Protein AF-A0A257QEP7-F1 (afdb_monomer_lite)

pLDDT: mean 85.25, std 14.44, range [34.06, 97.38]

Structure (mmCIF, N/CA/C/O backbone):
data_AF-A0A257QEP7-F1
#
_entry.id   A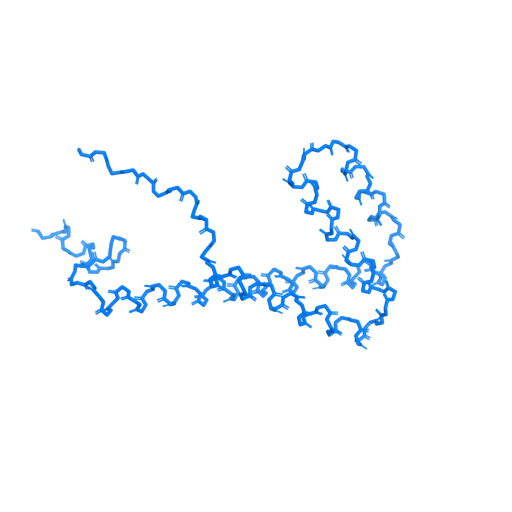F-A0A257QEP7-F1
#
loop_
_atom_site.group_PDB
_atom_site.id
_atom_site.type_symbol
_atom_site.label_atom_id
_atom_site.label_alt_id
_atom_site.label_comp_id
_atom_site.label_asym_id
_atom_site.label_entity_id
_a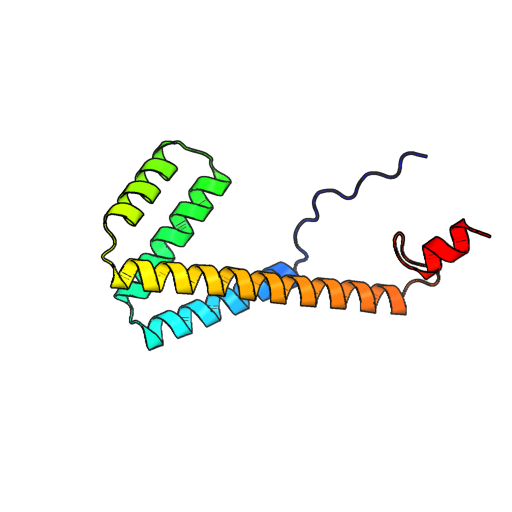tom_site.label_seq_id
_atom_site.pdbx_PDB_ins_code
_atom_site.Cartn_x
_atom_site.Cartn_y
_atom_site.Cartn_z
_atom_site.occupancy
_atom_site.B_iso_or_equiv
_atom_site.auth_seq_id
_atom_site.auth_comp_id
_atom_site.auth_asym_id
_atom_site.auth_atom_id
_atom_site.pdbx_PDB_model_num
ATOM 1 N N . MET A 1 1 ? 20.491 21.416 -28.083 1.00 34.06 1 MET A N 1
ATOM 2 C CA . MET A 1 1 ? 19.186 20.776 -28.368 1.00 34.06 1 MET A CA 1
ATOM 3 C C . MET A 1 1 ? 18.561 20.348 -27.048 1.00 34.06 1 MET A C 1
ATOM 5 O O . MET A 1 1 ? 19.037 19.404 -26.433 1.00 34.06 1 MET A O 1
ATOM 9 N N . ASN A 1 2 ? 17.574 21.109 -26.573 1.00 37.09 2 ASN A N 1
ATOM 10 C CA . ASN A 1 2 ? 16.902 20.896 -25.292 1.00 37.09 2 ASN A CA 1
ATOM 11 C C . ASN A 1 2 ? 15.820 19.818 -25.478 1.00 37.09 2 ASN A C 1
ATOM 13 O O . ASN A 1 2 ? 14.773 20.095 -26.058 1.00 37.09 2 ASN A O 1
ATOM 17 N N . VAL A 1 3 ? 16.100 18.574 -25.080 1.00 45.41 3 VAL A N 1
ATOM 18 C CA . VAL A 1 3 ? 15.088 17.506 -25.068 1.00 45.41 3 VAL A CA 1
ATOM 19 C C . VAL A 1 3 ? 14.304 17.668 -23.768 1.00 45.41 3 VAL A C 1
ATOM 21 O O . VAL A 1 3 ? 14.933 17.642 -22.709 1.00 45.41 3 VAL A O 1
ATOM 24 N N . PRO A 1 4 ? 12.975 17.864 -23.805 1.00 37.31 4 PRO A N 1
ATOM 25 C CA . PRO A 1 4 ? 12.206 18.086 -22.592 1.00 37.31 4 PRO A CA 1
ATOM 26 C C . PRO A 1 4 ? 12.365 16.867 -21.684 1.00 37.31 4 PRO A C 1
ATOM 28 O O . PRO A 1 4 ? 12.141 15.732 -22.112 1.00 37.31 4 PRO A O 1
ATOM 31 N N . ALA A 1 5 ? 12.778 17.105 -20.437 1.00 43.72 5 ALA A N 1
ATOM 32 C CA . ALA A 1 5 ? 12.720 16.103 -19.387 1.00 43.72 5 ALA A CA 1
ATOM 33 C C . ALA A 1 5 ? 11.303 15.521 -19.381 1.00 43.72 5 ALA A C 1
ATOM 35 O O . ALA A 1 5 ? 10.328 16.276 -19.313 1.00 43.72 5 ALA A O 1
ATOM 36 N N . SER A 1 6 ? 11.186 14.198 -19.523 1.00 44.59 6 SER A N 1
ATOM 37 C CA . SER A 1 6 ? 9.907 13.506 -19.420 1.00 44.59 6 SER A CA 1
ATOM 38 C C . SER A 1 6 ? 9.190 14.023 -18.177 1.00 44.59 6 SER A C 1
ATOM 40 O O . SER A 1 6 ? 9.717 13.895 -17.071 1.00 44.59 6 SER A O 1
ATOM 42 N N . ARG A 1 7 ? 8.014 14.643 -18.370 1.00 39.84 7 ARG A N 1
ATOM 43 C CA . ARG A 1 7 ? 7.074 14.976 -17.288 1.00 39.84 7 ARG A CA 1
ATOM 44 C C . ARG A 1 7 ? 7.046 13.809 -16.295 1.00 39.84 7 ARG A C 1
ATOM 46 O O . ARG A 1 7 ? 7.100 12.673 -16.778 1.00 39.84 7 ARG A O 1
ATOM 53 N N . PRO A 1 8 ? 6.940 14.044 -14.970 1.00 40.81 8 PRO A N 1
ATOM 54 C CA . PRO A 1 8 ? 6.755 12.953 -14.015 1.00 40.81 8 PRO A CA 1
ATOM 55 C C . PRO A 1 8 ? 5.642 12.072 -14.569 1.00 40.81 8 PRO A C 1
ATOM 57 O O . PRO A 1 8 ? 4.538 12.562 -14.810 1.00 40.81 8 PRO A O 1
ATOM 60 N N . ALA A 1 9 ? 6.010 10.849 -14.956 1.00 49.78 9 ALA A N 1
ATOM 61 C CA . ALA A 1 9 ? 5.206 10.067 -15.873 1.00 49.78 9 ALA A CA 1
ATOM 62 C C . ALA A 1 9 ? 3.826 9.891 -15.247 1.00 49.78 9 ALA A C 1
ATOM 64 O O . ALA A 1 9 ? 3.705 9.289 -14.179 1.00 49.78 9 ALA A O 1
ATOM 65 N N . GLU A 1 10 ? 2.784 10.432 -15.882 1.00 56.12 10 GLU A N 1
ATOM 66 C CA . GLU A 1 10 ? 1.435 9.995 -15.562 1.00 56.12 10 GLU A CA 1
ATOM 67 C C . GLU A 1 10 ? 1.454 8.468 -15.633 1.00 56.12 10 GLU A C 1
ATOM 69 O O . GLU A 1 10 ? 1.834 7.907 -16.664 1.00 56.12 10 GLU A O 1
ATOM 74 N N . LEU A 1 11 ? 1.127 7.803 -14.517 1.00 65.50 11 LEU A N 1
ATOM 75 C CA . LEU A 1 11 ? 1.130 6.342 -14.445 1.00 65.50 11 LEU A CA 1
ATOM 76 C C . LEU A 1 11 ? 0.441 5.781 -15.693 1.00 65.50 11 LEU A C 1
ATOM 78 O O . LEU A 1 11 ? -0.652 6.234 -16.040 1.00 65.50 11 LEU A O 1
ATOM 82 N N . SER A 1 12 ? 1.049 4.805 -16.366 1.00 82.12 12 SER A N 1
ATOM 83 C CA . SER A 1 12 ? 0.408 4.196 -17.531 1.00 82.12 12 SER A CA 1
ATOM 84 C C . SER A 1 12 ? -0.984 3.672 -17.139 1.00 82.12 12 SER A C 1
ATOM 86 O O . SER A 1 12 ? -1.218 3.273 -15.991 1.00 82.12 12 SER A O 1
ATOM 88 N N . SER A 1 13 ? -1.943 3.684 -18.070 1.00 86.56 13 SER A N 1
ATOM 89 C CA . SER A 1 13 ? -3.283 3.132 -17.812 1.00 86.56 13 SER A CA 1
ATOM 90 C C . SER A 1 13 ? -3.205 1.687 -17.303 1.00 86.56 13 SER A C 1
ATOM 92 O O . SER A 1 13 ? -3.929 1.328 -16.378 1.00 86.56 13 SER A O 1
ATOM 94 N N . HIS A 1 14 ? -2.263 0.901 -17.832 1.00 88.81 14 HIS A N 1
ATOM 95 C CA . HIS A 1 14 ? -1.968 -0.459 -17.385 1.00 88.81 14 HIS A CA 1
ATOM 96 C C . HIS A 1 14 ? -1.484 -0.521 -15.934 1.00 88.81 14 HIS A C 1
ATOM 98 O O . HIS A 1 14 ? -2.044 -1.285 -15.154 1.00 88.81 14 HIS A O 1
ATOM 104 N N . LEU A 1 15 ? -0.510 0.306 -15.543 1.00 92.06 15 LEU A N 1
ATOM 105 C CA . LEU A 1 15 ? -0.002 0.336 -14.170 1.00 92.06 15 LEU A CA 1
ATOM 106 C C . LEU A 1 15 ? -1.089 0.747 -13.167 1.00 92.06 15 LEU A C 1
ATOM 108 O O . LEU A 1 15 ? -1.248 0.112 -12.127 1.00 92.06 15 LEU A O 1
ATOM 112 N N . ARG A 1 16 ? -1.906 1.757 -13.497 1.00 91.81 16 ARG A N 1
ATOM 113 C CA . ARG A 1 16 ? -3.039 2.151 -12.639 1.00 91.81 16 ARG A CA 1
ATOM 114 C C . ARG A 1 16 ? -4.057 1.028 -12.467 1.00 91.81 16 ARG A C 1
ATOM 116 O O . ARG A 1 16 ? -4.596 0.866 -11.374 1.00 91.81 16 ARG A O 1
ATOM 123 N N . ASN A 1 17 ? -4.337 0.280 -13.531 1.00 94.00 17 ASN A N 1
ATOM 124 C CA . ASN A 1 17 ? -5.271 -0.840 -13.481 1.00 94.00 17 ASN A CA 1
ATOM 125 C C . ASN A 1 17 ? -4.710 -2.004 -12.655 1.00 94.00 17 ASN A C 1
ATOM 127 O O . ASN A 1 17 ? -5.443 -2.543 -11.831 1.00 94.00 17 ASN A O 1
ATOM 131 N N . ASP A 1 18 ? -3.422 -2.326 -12.804 1.00 95.12 18 ASP A N 1
ATOM 132 C CA . ASP A 1 18 ? -2.754 -3.365 -12.011 1.00 95.12 18 ASP A CA 1
ATOM 133 C C . ASP A 1 18 ? -2.771 -3.015 -10.511 1.00 95.12 18 ASP A C 1
ATOM 135 O O . ASP A 1 18 ? -3.197 -3.831 -9.696 1.00 95.12 18 ASP A O 1
ATOM 139 N N . ILE A 1 19 ? -2.413 -1.779 -10.137 1.00 94.19 19 ILE A N 1
ATOM 140 C CA . ILE A 1 19 ? -2.453 -1.320 -8.734 1.00 94.19 19 ILE A CA 1
ATOM 141 C C . ILE A 1 19 ? -3.880 -1.386 -8.168 1.00 94.19 19 ILE A C 1
ATOM 143 O O . ILE A 1 19 ? -4.081 -1.829 -7.037 1.00 94.19 19 ILE A O 1
ATOM 147 N N . ARG A 1 20 ? -4.891 -0.965 -8.942 1.00 93.62 20 ARG A N 1
ATOM 148 C CA . ARG A 1 20 ? -6.301 -1.033 -8.515 1.00 93.62 20 ARG A CA 1
ATOM 149 C C . ARG A 1 20 ? -6.773 -2.467 -8.311 1.00 93.62 20 ARG A C 1
ATOM 151 O O . ARG A 1 20 ? -7.465 -2.727 -7.331 1.00 93.62 20 ARG A O 1
ATOM 158 N N . LEU A 1 21 ? -6.416 -3.371 -9.223 1.00 96.00 21 LEU A N 1
ATOM 159 C CA . LEU A 1 21 ? -6.765 -4.784 -9.129 1.00 96.00 21 LEU A CA 1
ATOM 160 C C . LEU A 1 21 ? -6.148 -5.406 -7.875 1.00 96.00 21 LEU A C 1
ATOM 162 O O . LEU A 1 21 ? -6.879 -5.922 -7.035 1.00 96.00 21 LEU A O 1
ATOM 166 N N . LEU A 1 22 ? -4.829 -5.282 -7.713 1.00 96.44 22 LEU A N 1
ATOM 167 C CA . LEU A 1 22 ? -4.110 -5.850 -6.572 1.00 96.44 22 LEU A CA 1
ATOM 168 C C . LEU A 1 22 ? -4.593 -5.261 -5.244 1.00 96.44 22 LEU A C 1
ATOM 170 O O . LEU A 1 22 ? -4.781 -5.994 -4.277 1.00 96.44 22 LEU A O 1
ATOM 174 N N . GLY A 1 23 ? -4.864 -3.954 -5.205 1.00 95.12 23 GLY A N 1
ATOM 175 C CA . GLY A 1 23 ? -5.418 -3.309 -4.020 1.00 95.12 23 GLY A CA 1
ATOM 176 C C . GLY A 1 23 ? -6.824 -3.803 -3.666 1.00 95.12 23 GLY A C 1
ATOM 177 O O . GLY A 1 23 ? -7.120 -3.996 -2.487 1.00 95.12 23 GLY A O 1
ATOM 178 N N . LYS A 1 24 ? -7.683 -4.047 -4.667 1.00 96.12 24 LYS A N 1
ATOM 179 C CA . LYS A 1 24 ? -9.016 -4.630 -4.454 1.00 96.12 24 LYS A CA 1
ATOM 180 C C . LYS A 1 24 ? -8.909 -6.055 -3.906 1.00 96.12 24 LYS A C 1
ATOM 182 O O . LYS A 1 24 ? -9.544 -6.348 -2.899 1.00 96.12 24 LYS A O 1
ATOM 187 N N . THR A 1 25 ? -8.080 -6.895 -4.524 1.00 97.38 25 THR A N 1
ATOM 188 C CA . THR A 1 25 ? -7.868 -8.286 -4.098 1.00 97.38 25 THR A CA 1
ATOM 189 C C . THR A 1 25 ? -7.298 -8.362 -2.684 1.00 97.38 25 THR A C 1
ATOM 191 O O . THR A 1 25 ? -7.806 -9.119 -1.865 1.00 97.38 25 THR A O 1
ATOM 194 N N . LEU A 1 26 ? -6.308 -7.531 -2.344 1.00 96.31 26 LEU A N 1
ATOM 195 C CA . LEU A 1 26 ? -5.794 -7.466 -0.974 1.00 96.31 26 LEU A CA 1
ATOM 196 C C . LEU A 1 26 ? -6.887 -7.046 0.019 1.00 96.31 26 LEU A C 1
ATOM 198 O O . LEU A 1 26 ? -6.980 -7.607 1.105 1.00 96.31 26 LEU A O 1
ATOM 202 N N . GLY A 1 27 ? -7.737 -6.086 -0.353 1.00 96.25 27 GLY A N 1
ATOM 203 C CA . GLY A 1 27 ? -8.872 -5.681 0.474 1.00 96.25 27 GLY A CA 1
ATOM 204 C C . GLY A 1 27 ? -9.870 -6.815 0.732 1.00 96.25 27 GLY A C 1
ATOM 205 O O . GLY A 1 27 ? -10.361 -6.947 1.851 1.00 96.25 27 GLY A O 1
ATOM 206 N N . GLU A 1 28 ? -10.148 -7.642 -0.277 1.00 97.31 28 GLU A N 1
ATOM 207 C CA . GLU A 1 28 ? -10.991 -8.837 -0.144 1.00 97.31 28 GLU A CA 1
ATOM 208 C C . GLU A 1 28 ? -10.361 -9.856 0.815 1.00 97.31 28 GLU A C 1
ATOM 210 O O . GLU A 1 28 ? -11.026 -10.273 1.761 1.00 97.31 28 GLU A O 1
ATOM 215 N N . VAL A 1 29 ? -9.064 -10.146 0.658 1.00 96.94 29 VAL A N 1
ATOM 216 C CA . VAL A 1 29 ? -8.313 -11.055 1.542 1.00 96.94 29 VAL A CA 1
ATOM 217 C C . VAL A 1 29 ? -8.291 -10.550 2.986 1.00 96.94 29 VAL A C 1
ATOM 219 O O . VAL A 1 29 ? -8.610 -11.299 3.901 1.00 96.94 29 VAL A O 1
ATOM 222 N N . ILE A 1 30 ? -7.982 -9.269 3.217 1.00 95.75 30 ILE A N 1
ATOM 223 C CA . ILE A 1 30 ? -7.985 -8.678 4.568 1.00 95.75 30 ILE A CA 1
ATOM 224 C C . ILE A 1 30 ? -9.365 -8.826 5.213 1.00 95.75 30 ILE A C 1
ATOM 226 O O . ILE A 1 30 ? -9.469 -9.162 6.390 1.00 95.75 30 ILE A O 1
ATOM 230 N N . ARG A 1 31 ? -10.436 -8.584 4.450 1.00 96.56 31 ARG A N 1
ATOM 231 C CA . ARG A 1 31 ? -11.807 -8.706 4.952 1.00 96.56 31 ARG A CA 1
ATOM 232 C C . ARG A 1 31 ? -12.157 -10.146 5.331 1.00 96.56 31 ARG A C 1
ATOM 234 O O . ARG A 1 31 ? -12.906 -10.331 6.286 1.00 96.56 31 ARG A O 1
ATOM 241 N N . GLU A 1 32 ? -11.664 -11.130 4.586 1.00 96.75 32 GLU A N 1
ATOM 242 C CA . GLU A 1 32 ? -11.897 -12.555 4.849 1.00 96.75 32 GLU A CA 1
ATOM 243 C C . GLU A 1 32 ? -11.054 -13.084 6.014 1.00 96.75 32 GLU A C 1
ATOM 245 O O . GLU A 1 32 ? -11.568 -13.846 6.828 1.00 96.75 32 GLU A O 1
ATOM 250 N N . CYS A 1 33 ? -9.797 -12.651 6.138 1.00 93.75 33 CYS A N 1
ATOM 251 C CA . CYS A 1 33 ? -8.884 -13.128 7.178 1.00 93.75 33 CYS A CA 1
ATOM 252 C C . CYS A 1 33 ? -9.069 -12.423 8.530 1.00 93.75 33 CYS A C 1
ATOM 254 O O . CYS A 1 33 ? -9.092 -13.082 9.563 1.00 93.75 33 CYS A O 1
ATOM 256 N N . GLU A 1 34 ? -9.193 -11.094 8.532 1.00 92.75 34 GLU A N 1
ATOM 257 C CA . GLU A 1 34 ? -9.188 -10.259 9.752 1.00 92.75 34 GLU A CA 1
ATOM 258 C C . GLU A 1 34 ? -10.589 -9.705 10.083 1.00 92.75 34 GLU A C 1
ATOM 260 O O . GLU A 1 34 ? -10.813 -9.031 11.091 1.00 92.75 34 GLU A O 1
ATOM 265 N N . GLY A 1 35 ? -11.564 -9.964 9.209 1.00 94.94 35 GLY A N 1
ATOM 266 C CA . GLY A 1 35 ? -12.940 -9.524 9.369 1.00 94.94 35 GLY A CA 1
ATOM 267 C C . GLY A 1 35 ? -13.207 -8.076 8.944 1.00 94.94 35 GLY A C 1
ATOM 268 O O . GLY A 1 35 ? -12.334 -7.260 8.631 1.00 94.94 35 GLY A O 1
ATOM 269 N N . LYS A 1 36 ? -14.498 -7.728 8.934 1.00 95.75 36 LYS A N 1
ATOM 270 C CA . LYS A 1 36 ? -14.995 -6.444 8.412 1.00 95.75 36 LYS A CA 1
ATOM 271 C C . LYS A 1 36 ? -14.567 -5.235 9.252 1.00 95.75 36 LYS A C 1
ATOM 273 O O . LYS A 1 36 ? -14.407 -4.149 8.700 1.00 95.75 36 LYS A O 1
ATOM 278 N N . ALA A 1 37 ? -14.411 -5.399 10.566 1.00 92.94 37 ALA A N 1
ATOM 279 C CA . ALA A 1 37 ? -14.040 -4.306 11.465 1.00 92.94 37 ALA A CA 1
ATOM 280 C C . ALA A 1 37 ? -12.625 -3.788 11.158 1.00 92.94 37 ALA A C 1
ATOM 282 O O . ALA A 1 37 ? -12.467 -2.606 10.852 1.00 92.94 37 ALA A O 1
ATOM 283 N N . ILE A 1 38 ? -11.639 -4.690 11.119 1.00 93.31 38 ILE A N 1
ATOM 284 C CA . ILE A 1 38 ? -10.243 -4.370 10.792 1.00 93.31 38 ILE A CA 1
ATOM 285 C C . ILE A 1 38 ? -10.123 -3.811 9.373 1.00 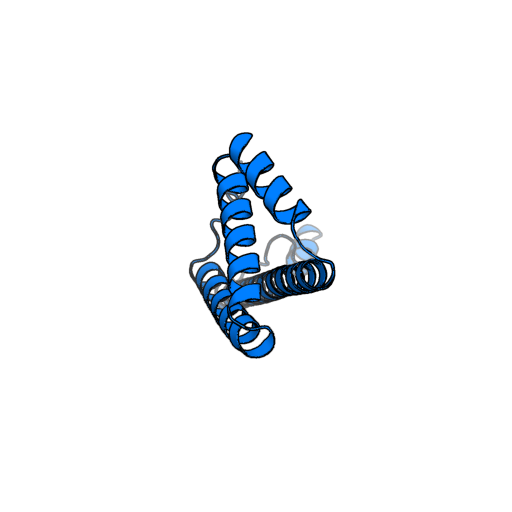93.31 38 ILE A C 1
ATOM 287 O O . ILE A 1 38 ? -9.507 -2.763 9.171 1.00 93.31 38 ILE A O 1
ATOM 291 N N . TYR A 1 39 ? -10.792 -4.438 8.400 1.00 95.50 39 TYR A N 1
ATOM 292 C CA . TYR A 1 39 ? -10.855 -3.925 7.030 1.00 95.50 39 TYR A CA 1
ATOM 293 C C . TYR A 1 39 ? -11.343 -2.467 6.972 1.00 95.50 39 TYR A C 1
ATOM 295 O O . TYR A 1 39 ? -10.729 -1.626 6.312 1.00 95.50 39 TYR A O 1
ATOM 303 N N . ASN A 1 40 ? -12.423 -2.138 7.690 1.00 94.69 40 ASN A N 1
ATOM 304 C CA . ASN A 1 40 ? -12.961 -0.779 7.715 1.00 94.69 40 ASN A CA 1
ATOM 305 C C . ASN A 1 40 ? -11.977 0.220 8.333 1.00 94.69 40 ASN A C 1
ATOM 307 O O . ASN A 1 40 ? -11.889 1.352 7.859 1.00 94.69 40 ASN A O 1
ATOM 311 N N . THR A 1 41 ? -11.256 -0.176 9.383 1.00 93.12 41 THR A N 1
ATOM 312 C CA . THR A 1 41 ? -10.223 0.657 10.011 1.00 93.12 41 THR A CA 1
ATOM 313 C C . THR A 1 41 ? -9.091 0.959 9.029 1.00 93.12 41 THR A C 1
ATOM 315 O O . THR A 1 41 ? -8.756 2.127 8.822 1.00 93.12 41 THR A O 1
ATOM 318 N N . ILE A 1 42 ? -8.575 -0.062 8.338 1.00 94.44 42 ILE A N 1
ATOM 319 C CA . ILE A 1 42 ? -7.532 0.088 7.311 1.00 94.44 42 ILE A CA 1
ATOM 320 C C . ILE A 1 42 ? -8.008 1.001 6.174 1.00 94.44 42 ILE A C 1
ATOM 322 O O . ILE A 1 42 ? -7.301 1.926 5.775 1.00 94.44 42 ILE A O 1
ATOM 326 N N . GLU A 1 43 ? -9.224 0.790 5.670 1.00 93.88 43 GLU A N 1
ATOM 327 C CA . GLU A 1 43 ? -9.763 1.570 4.555 1.00 93.88 43 GLU A CA 1
ATOM 328 C C . GLU A 1 43 ? -10.025 3.037 4.938 1.00 93.88 43 GLU A C 1
ATOM 330 O O . GLU A 1 43 ? -9.792 3.938 4.126 1.00 93.88 43 GLU A O 1
ATOM 335 N N . LYS A 1 44 ? -10.456 3.304 6.180 1.00 91.38 44 LYS A N 1
ATOM 336 C CA . LYS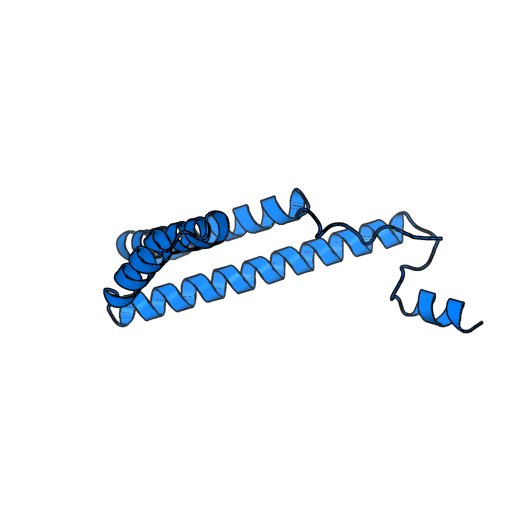 A 1 44 ? -10.583 4.672 6.712 1.00 91.38 44 LYS A CA 1
ATOM 337 C C . LYS A 1 44 ? -9.230 5.383 6.732 1.00 91.38 44 LYS A C 1
ATOM 339 O O . LYS A 1 44 ? -9.124 6.472 6.166 1.00 91.38 44 LYS A O 1
ATOM 344 N N . LEU A 1 45 ? -8.205 4.745 7.301 1.00 91.62 45 LEU A N 1
ATOM 345 C CA . LEU A 1 45 ? -6.845 5.291 7.354 1.00 91.62 45 LEU A CA 1
ATOM 346 C C . LEU A 1 45 ? -6.283 5.531 5.949 1.00 91.62 45 LEU A C 1
ATOM 348 O O . LEU A 1 45 ? -5.747 6.601 5.664 1.00 91.62 45 LEU A O 1
ATOM 352 N N . ARG A 1 46 ? -6.471 4.577 5.029 1.00 90.75 46 ARG A N 1
ATOM 353 C CA . ARG A 1 46 ? -6.021 4.697 3.635 1.00 90.75 46 ARG A CA 1
ATOM 354 C C . ARG A 1 46 ? -6.658 5.896 2.932 1.00 90.75 46 ARG A C 1
ATOM 356 O O . ARG A 1 46 ? -5.968 6.634 2.230 1.00 90.75 46 ARG A O 1
ATOM 363 N N . ARG A 1 47 ? -7.965 6.114 3.111 1.00 89.12 47 ARG A N 1
ATOM 364 C CA . ARG A 1 47 ? -8.678 7.264 2.527 1.00 89.12 47 ARG A CA 1
ATOM 365 C C . ARG A 1 47 ? -8.202 8.588 3.110 1.00 89.12 47 ARG A C 1
ATOM 367 O O . ARG A 1 47 ? -7.971 9.513 2.336 1.00 89.12 47 ARG A O 1
ATOM 374 N N . ALA A 1 48 ? -8.024 8.658 4.428 1.00 87.81 48 ALA A N 1
ATOM 375 C CA . ALA A 1 48 ? -7.504 9.847 5.097 1.00 87.81 48 ALA A CA 1
ATOM 376 C C . ALA A 1 48 ? -6.088 10.192 4.604 1.00 87.81 48 ALA A C 1
ATOM 378 O O . ALA A 1 48 ? -5.838 11.329 4.216 1.00 87.81 48 ALA A O 1
ATOM 379 N N . ALA A 1 49 ? -5.198 9.200 4.491 1.00 87.00 49 ALA A N 1
ATOM 380 C CA . ALA A 1 49 ? -3.847 9.397 3.965 1.00 87.00 49 ALA A CA 1
ATOM 381 C C . ALA A 1 49 ? -3.839 9.898 2.506 1.00 87.00 49 ALA A C 1
ATOM 383 O O . ALA A 1 49 ? -3.076 10.800 2.158 1.00 87.00 49 ALA A O 1
ATOM 384 N N . VAL A 1 50 ? -4.708 9.357 1.642 1.00 85.56 50 VAL A N 1
ATOM 385 C CA . VAL A 1 50 ? -4.829 9.820 0.246 1.00 85.56 50 VAL A CA 1
ATOM 386 C C . VAL A 1 50 ? -5.400 11.237 0.169 1.00 85.56 50 VAL A C 1
ATOM 388 O O . VAL A 1 50 ? -4.902 12.041 -0.620 1.00 85.56 50 VAL A O 1
ATOM 391 N N . ALA A 1 51 ? -6.427 11.549 0.965 1.00 85.06 51 ALA A N 1
ATOM 392 C CA . ALA A 1 51 ? -7.009 12.887 1.027 1.00 85.06 51 ALA A CA 1
ATOM 393 C C . ALA A 1 51 ? -5.966 13.914 1.484 1.00 85.06 51 ALA A C 1
ATOM 395 O O . ALA A 1 51 ? -5.746 14.905 0.788 1.00 85.06 51 ALA A O 1
ATOM 396 N N . PHE A 1 52 ? -5.231 13.604 2.556 1.00 85.50 52 PHE A N 1
ATOM 397 C CA . PHE A 1 52 ? -4.144 14.436 3.058 1.00 85.50 52 PHE A CA 1
ATOM 398 C C . PHE A 1 52 ? -3.058 14.664 1.999 1.00 85.50 52 PHE A C 1
ATOM 400 O O . PHE A 1 52 ? -2.680 15.804 1.746 1.00 85.50 52 PHE A O 1
ATOM 407 N N . ARG A 1 53 ? -2.613 13.612 1.296 1.00 84.75 53 ARG A N 1
ATOM 408 C CA . ARG A 1 53 ? -1.625 13.745 0.209 1.00 84.75 53 ARG A CA 1
ATOM 409 C C . ARG A 1 53 ? -2.122 14.624 -0.946 1.00 84.75 53 ARG A C 1
ATOM 411 O O . ARG A 1 53 ? -1.308 15.248 -1.619 1.00 84.75 53 ARG A O 1
ATOM 418 N N . ARG A 1 54 ? -3.430 14.627 -1.224 1.00 84.06 54 ARG A N 1
ATOM 419 C CA . ARG A 1 54 ? -4.024 15.396 -2.328 1.00 84.06 54 ARG A CA 1
ATOM 420 C C . ARG A 1 54 ? -4.253 16.860 -1.963 1.00 84.06 54 ARG A C 1
ATOM 422 O O . ARG A 1 54 ? -4.031 17.723 -2.803 1.00 84.06 54 ARG A O 1
ATOM 429 N N . GLU A 1 55 ? -4.757 17.121 -0.762 1.00 82.75 55 GLU A N 1
ATOM 430 C CA . GLU A 1 55 ? -5.271 18.437 -0.365 1.00 82.75 55 GLU A CA 1
ATOM 431 C C . GLU A 1 55 ? -4.336 19.191 0.585 1.00 82.75 55 GLU A C 1
ATOM 433 O O . GLU A 1 55 ? -4.424 20.413 0.664 1.00 82.75 55 GLU A O 1
ATOM 438 N N . GLY A 1 56 ? -3.444 18.492 1.296 1.00 75.69 56 GLY A N 1
ATOM 439 C CA . GLY A 1 56 ? -2.435 19.090 2.176 1.00 75.69 56 GLY A CA 1
ATOM 440 C C . GLY A 1 56 ? -3.003 19.882 3.357 1.00 75.69 56 GLY A C 1
ATOM 441 O O . GLY A 1 56 ? -2.303 20.711 3.935 1.00 75.69 56 GLY A O 1
ATOM 442 N N . LYS A 1 57 ? -4.276 19.680 3.714 1.00 79.88 57 LYS A N 1
ATOM 443 C CA . LYS A 1 57 ? -4.936 20.444 4.778 1.00 79.88 57 LYS A CA 1
ATOM 444 C C . LYS A 1 57 ? -4.498 19.933 6.147 1.00 79.88 57 LYS A C 1
ATOM 446 O O . LYS A 1 57 ? -4.581 18.741 6.429 1.00 79.88 57 LYS A O 1
ATOM 451 N N . LEU A 1 58 ? -4.140 20.856 7.041 1.00 75.50 58 LEU A N 1
ATOM 452 C CA . LEU A 1 58 ? -3.768 20.545 8.430 1.00 75.50 58 LEU A CA 1
ATOM 453 C C . LEU A 1 58 ? -4.854 19.738 9.167 1.00 75.50 58 LEU A C 1
ATOM 455 O O . LEU A 1 58 ? -4.540 18.797 9.889 1.00 75.50 58 LEU A O 1
ATOM 459 N N . LYS A 1 59 ? -6.135 20.027 8.899 1.00 76.12 59 LYS A N 1
ATOM 460 C CA . LYS A 1 59 ? -7.275 19.298 9.482 1.00 76.12 59 LYS A CA 1
ATOM 461 C C . LYS A 1 59 ? -7.293 17.805 9.126 1.00 76.12 59 LYS A C 1
ATOM 463 O O . LYS A 1 59 ? -7.717 16.994 9.946 1.00 76.12 59 LYS A O 1
ATOM 468 N N . ASP A 1 60 ? -6.820 17.436 7.936 1.00 75.50 60 ASP A N 1
ATOM 469 C CA . ASP A 1 60 ? -6.769 16.033 7.507 1.00 75.50 60 ASP A CA 1
ATOM 470 C C . ASP A 1 60 ? -5.623 15.285 8.209 1.00 75.50 60 ASP A C 1
ATOM 472 O O . ASP A 1 60 ? -5.765 14.106 8.536 1.00 75.50 60 ASP A O 1
ATOM 476 N N . SER A 1 61 ? -4.523 15.987 8.517 1.00 78.19 61 SER A N 1
ATOM 477 C CA . SER A 1 61 ? -3.417 15.456 9.327 1.00 78.19 61 SER A CA 1
ATOM 478 C C . SER A 1 61 ? -3.862 15.154 10.757 1.00 78.19 61 SER A C 1
ATOM 480 O O . SER A 1 61 ? -3.600 14.067 11.265 1.00 78.19 61 SER A O 1
ATOM 482 N N . GLU A 1 62 ? -4.576 16.084 11.398 1.00 83.31 62 GLU A N 1
ATOM 483 C CA . GLU A 1 62 ? -5.074 15.904 12.769 1.00 83.31 62 GLU A CA 1
ATOM 484 C C . GLU A 1 62 ? -6.073 14.744 12.875 1.00 83.31 62 GLU A C 1
ATOM 486 O O . GLU A 1 62 ? -6.070 13.991 13.853 1.00 83.31 62 GLU A O 1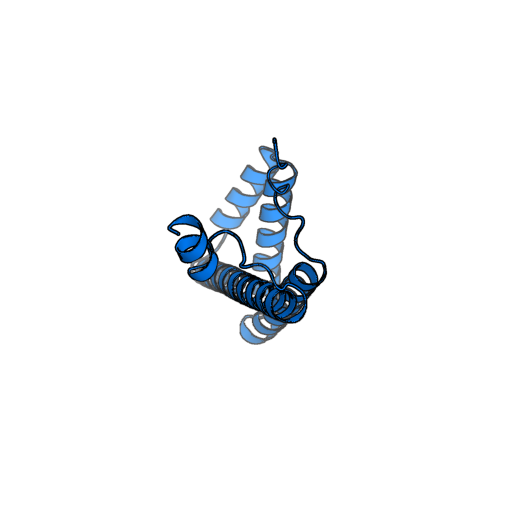
ATOM 491 N N . LEU A 1 63 ? -6.939 14.583 11.868 1.00 80.88 63 LEU A N 1
ATOM 492 C CA . LEU A 1 63 ? -7.887 13.472 11.817 1.00 80.88 63 LEU A CA 1
ATOM 493 C C . LEU A 1 63 ? -7.163 12.129 11.683 1.00 80.88 63 LEU A C 1
ATOM 495 O O . LEU A 1 63 ? -7.511 11.177 12.385 1.00 80.88 63 LEU A O 1
ATOM 499 N N . LEU A 1 64 ? -6.158 12.056 10.807 1.00 84.19 64 LEU A N 1
ATOM 500 C CA . LEU A 1 64 ? -5.346 10.858 10.618 1.00 84.19 64 LEU A CA 1
ATOM 501 C C . LEU A 1 64 ? -4.578 10.502 11.898 1.00 84.19 64 LEU A C 1
ATOM 503 O O . LEU A 1 64 ? -4.602 9.351 12.330 1.00 84.19 64 LEU A O 1
ATOM 507 N N . GLU A 1 65 ? -3.960 11.489 12.548 1.00 86.88 65 GLU A N 1
ATOM 508 C CA . GLU A 1 65 ? -3.218 11.291 13.794 1.00 86.88 65 GLU A CA 1
ATOM 509 C C . GLU A 1 65 ? -4.123 10.773 14.921 1.00 86.88 65 GLU A C 1
ATOM 511 O O . GLU A 1 65 ? -3.771 9.816 15.613 1.00 86.88 65 GLU A O 1
ATOM 516 N N . LYS A 1 66 ? -5.329 11.339 15.070 1.00 88.19 66 LYS A N 1
ATOM 517 C CA . LYS A 1 66 ? -6.331 10.848 16.031 1.00 88.19 66 LYS A CA 1
ATOM 518 C C . LYS A 1 66 ? -6.744 9.406 15.749 1.00 88.19 66 LYS A C 1
ATOM 520 O O . LYS A 1 66 ? -6.890 8.627 16.685 1.00 88.19 66 LYS A O 1
ATOM 525 N N . GLN A 1 67 ? -6.940 9.040 14.482 1.00 86.25 67 GLN A N 1
ATOM 526 C CA . GLN A 1 67 ? -7.300 7.667 14.119 1.00 86.25 67 GLN A CA 1
ATOM 527 C C . GLN A 1 67 ? -6.190 6.677 14.469 1.00 86.25 67 GLN A C 1
ATOM 529 O O . GLN A 1 67 ? -6.492 5.618 15.005 1.00 86.25 67 GLN A O 1
ATOM 534 N N . ILE A 1 68 ? -4.928 7.035 14.221 1.00 88.81 68 ILE A N 1
ATOM 535 C CA . ILE A 1 68 ? -3.771 6.198 14.561 1.00 88.81 68 ILE A CA 1
ATOM 536 C C . ILE A 1 68 ? -3.637 6.041 16.082 1.00 88.81 68 ILE A C 1
ATOM 538 O O . ILE A 1 68 ? -3.428 4.931 16.560 1.00 88.81 68 ILE A O 1
ATOM 542 N N . LYS A 1 69 ? -3.812 7.125 16.850 1.00 90.88 69 LYS A N 1
ATOM 543 C CA . LYS A 1 69 ? -3.720 7.111 18.323 1.00 90.88 69 LYS A CA 1
ATOM 544 C C . LYS A 1 69 ? -4.783 6.250 19.013 1.00 90.88 69 LYS A C 1
ATOM 546 O O . LYS A 1 69 ? -4.577 5.853 20.152 1.00 90.88 69 LYS A O 1
ATOM 551 N N . ASN A 1 70 ? -5.899 5.974 18.342 1.00 91.62 70 ASN A N 1
ATOM 552 C CA . ASN A 1 70 ? -6.996 5.176 18.891 1.00 91.62 70 ASN A CA 1
ATOM 553 C C . ASN A 1 70 ? -6.886 3.676 18.575 1.00 91.62 70 ASN A C 1
ATOM 555 O O . ASN A 1 70 ? -7.755 2.919 19.001 1.00 91.62 70 ASN A O 1
ATOM 559 N N . LEU A 1 71 ? -5.872 3.247 17.817 1.00 92.50 71 LEU A N 1
ATOM 560 C CA . LEU A 1 71 ? -5.673 1.834 17.503 1.00 92.50 71 LEU A CA 1
ATOM 561 C C . LEU A 1 71 ? -5.150 1.091 18.730 1.00 92.50 71 LEU A C 1
ATOM 563 O O . LEU A 1 71 ? -4.198 1.536 19.375 1.00 92.50 71 LEU A O 1
ATOM 567 N N . ASN A 1 72 ? -5.719 -0.078 19.010 1.00 93.69 72 ASN A N 1
ATOM 568 C CA . ASN A 1 72 ? -5.075 -1.022 19.917 1.00 93.69 72 ASN A CA 1
ATOM 569 C C . ASN A 1 72 ? -3.878 -1.718 19.234 1.00 93.69 72 ASN A C 1
ATOM 571 O O . ASN A 1 72 ? -3.665 -1.599 18.026 1.00 93.69 72 ASN A O 1
ATOM 575 N N . GLU A 1 73 ? -3.082 -2.465 19.999 1.00 94.00 73 GLU A N 1
ATOM 576 C CA . GLU A 1 73 ? -1.854 -3.103 19.502 1.00 94.00 73 GLU A CA 1
ATOM 577 C C . GLU A 1 73 ? -2.098 -4.091 18.342 1.00 94.00 73 GLU A C 1
ATOM 579 O O . GLU A 1 73 ? -1.350 -4.117 17.357 1.00 94.00 73 GLU A O 1
ATOM 584 N N . GLN A 1 74 ? -3.177 -4.876 18.415 1.00 90.94 74 GLN A N 1
ATOM 585 C CA . GLN A 1 74 ? -3.538 -5.846 17.377 1.00 90.94 74 GLN A CA 1
ATOM 586 C C . GLN A 1 74 ? -3.997 -5.145 16.092 1.00 90.94 74 GLN A C 1
ATOM 588 O O . GLN A 1 74 ? -3.594 -5.524 14.987 1.00 90.94 74 GLN A O 1
ATOM 593 N N . GLU A 1 75 ? -4.792 -4.083 16.229 1.00 91.62 75 GLU A N 1
ATOM 594 C CA . GLU A 1 75 ? -5.225 -3.238 15.117 1.00 91.62 75 GLU A CA 1
ATOM 595 C C . GLU A 1 75 ? -4.034 -2.544 14.458 1.00 91.62 75 GLU A C 1
ATOM 597 O O . GLU A 1 75 ? -3.901 -2.596 13.237 1.00 91.62 75 GLU A O 1
ATOM 602 N N . ALA A 1 76 ? -3.135 -1.951 15.248 1.00 93.50 76 ALA A N 1
ATOM 603 C CA . ALA A 1 76 ? -1.930 -1.297 14.751 1.00 93.50 76 ALA A CA 1
ATOM 604 C C . ALA A 1 76 ? -1.053 -2.276 13.959 1.00 93.50 76 ALA A C 1
ATOM 606 O O . ALA A 1 76 ? -0.628 -1.971 12.844 1.00 93.50 76 ALA A O 1
ATOM 607 N N . THR A 1 77 ? -0.853 -3.487 14.483 1.00 94.69 77 THR A N 1
ATOM 608 C CA . THR A 1 77 ? -0.092 -4.538 13.799 1.00 94.69 77 THR A CA 1
ATOM 609 C C . THR A 1 77 ? -0.734 -4.925 12.463 1.00 94.69 77 THR A C 1
ATOM 611 O O . THR A 1 77 ? -0.042 -5.051 11.449 1.00 94.69 77 THR A O 1
ATOM 614 N N . SER A 1 78 ? -2.058 -5.085 12.440 1.00 93.06 78 SER A N 1
ATOM 615 C CA . SER A 1 78 ? -2.815 -5.443 11.233 1.00 93.06 78 SER A CA 1
ATOM 616 C C . SER A 1 78 ? -2.775 -4.331 10.185 1.00 93.06 78 SER A C 1
ATOM 618 O O . SER A 1 78 ? -2.565 -4.589 8.999 1.00 93.06 78 SER A O 1
ATOM 620 N N . VAL A 1 79 ? -2.900 -3.077 10.626 1.00 93.75 79 VAL A N 1
ATOM 621 C CA . VAL A 1 79 ? -2.773 -1.884 9.784 1.00 93.75 79 VAL A CA 1
ATOM 622 C C . VAL A 1 79 ? -1.381 -1.814 9.161 1.00 93.75 79 VAL A C 1
ATOM 624 O O . VAL A 1 79 ? -1.272 -1.698 7.940 1.00 93.75 79 VAL A O 1
ATOM 627 N N . ILE A 1 80 ? -0.318 -1.940 9.961 1.00 94.44 80 ILE A N 1
ATOM 628 C CA . ILE A 1 80 ? 1.067 -1.911 9.470 1.00 94.44 80 ILE A CA 1
ATOM 629 C C . ILE A 1 80 ? 1.287 -3.012 8.428 1.00 94.44 80 ILE A C 1
ATOM 631 O O . ILE A 1 80 ? 1.779 -2.724 7.337 1.00 94.44 80 ILE A O 1
ATOM 635 N N . ARG A 1 81 ? 0.871 -4.255 8.713 1.00 95.88 81 ARG A N 1
ATOM 636 C CA . ARG A 1 81 ? 0.981 -5.366 7.753 1.00 95.88 81 ARG A CA 1
ATOM 637 C C . ARG A 1 81 ? 0.248 -5.067 6.448 1.00 95.88 81 ARG A C 1
ATOM 639 O O . ARG A 1 81 ? 0.827 -5.232 5.377 1.00 95.88 81 ARG A O 1
ATOM 646 N N . ALA A 1 82 ? -0.989 -4.578 6.522 1.00 95.56 82 ALA A N 1
ATOM 647 C CA . ALA A 1 82 ? -1.772 -4.243 5.340 1.00 95.56 82 ALA A CA 1
ATOM 648 C C . ALA A 1 82 ? -1.085 -3.177 4.473 1.00 95.56 82 ALA A C 1
ATOM 650 O O . ALA A 1 82 ? -0.953 -3.369 3.264 1.00 95.56 82 ALA A O 1
ATOM 651 N N . PHE A 1 83 ? -0.600 -2.080 5.068 1.00 94.56 83 PHE A N 1
ATOM 652 C CA . PHE A 1 83 ? 0.116 -1.030 4.331 1.00 94.56 83 PHE A CA 1
ATOM 653 C C . PHE A 1 83 ? 1.432 -1.525 3.723 1.00 94.56 83 PHE A C 1
ATOM 655 O O . PHE A 1 83 ? 1.736 -1.182 2.578 1.00 94.56 83 PHE A O 1
ATOM 662 N N . THR A 1 84 ? 2.169 -2.384 4.427 1.00 96.75 84 THR A N 1
ATOM 663 C CA . THR A 1 84 ? 3.364 -3.047 3.886 1.00 96.75 84 THR A CA 1
ATOM 664 C C . THR A 1 84 ? 3.022 -3.901 2.664 1.00 96.75 84 THR A C 1
ATOM 666 O O . THR A 1 84 ? 3.686 -3.798 1.632 1.00 96.75 84 THR A O 1
ATOM 669 N N . TYR A 1 85 ? 1.940 -4.683 2.714 1.00 96.56 85 TYR A N 1
ATOM 670 C CA . TYR A 1 85 ? 1.490 -5.458 1.556 1.00 96.56 85 TYR A CA 1
ATOM 671 C C . TYR A 1 85 ? 1.023 -4.573 0.396 1.00 96.56 85 TYR A C 1
ATOM 673 O O . TYR A 1 85 ? 1.379 -4.851 -0.749 1.00 96.56 85 TYR A O 1
ATOM 681 N N . PHE A 1 86 ? 0.310 -3.470 0.654 1.00 95.00 86 PHE A N 1
ATOM 682 C CA . PHE A 1 86 ? -0.025 -2.495 -0.393 1.00 95.00 86 PHE A CA 1
ATOM 683 C C . PHE A 1 86 ? 1.227 -1.942 -1.089 1.00 95.00 86 PHE A C 1
ATOM 685 O O . PHE A 1 86 ? 1.235 -1.810 -2.317 1.00 95.00 86 PHE A O 1
ATOM 692 N N . LEU A 1 87 ? 2.283 -1.637 -0.326 1.00 95.06 87 LEU A N 1
ATOM 693 C CA . LEU A 1 87 ? 3.548 -1.151 -0.874 1.00 95.06 87 LEU A CA 1
ATOM 694 C C . LEU A 1 87 ? 4.227 -2.222 -1.737 1.00 95.06 87 LEU A C 1
ATOM 696 O O . LEU A 1 87 ? 4.584 -1.944 -2.880 1.00 95.06 87 LEU A O 1
ATOM 700 N N . HIS A 1 88 ? 4.336 -3.457 -1.243 1.00 97.12 88 HIS A N 1
ATOM 701 C CA . HIS A 1 88 ? 4.912 -4.561 -2.016 1.00 97.12 88 HIS A CA 1
ATOM 702 C C . HIS A 1 88 ? 4.155 -4.821 -3.322 1.00 97.12 88 HIS A C 1
ATOM 704 O O . HIS A 1 88 ? 4.776 -4.954 -4.374 1.00 97.12 88 HIS A O 1
ATOM 710 N N . LEU A 1 89 ? 2.821 -4.830 -3.286 1.00 96.50 89 LEU A N 1
ATOM 711 C CA . LEU A 1 89 ? 1.999 -5.014 -4.485 1.00 96.50 89 LEU A CA 1
ATOM 712 C C . LEU A 1 89 ? 2.165 -3.865 -5.485 1.00 96.50 89 LEU A C 1
ATOM 714 O O . LEU A 1 89 ? 2.193 -4.103 -6.692 1.00 96.50 89 LEU A O 1
ATOM 718 N N . SER A 1 90 ? 2.305 -2.631 -4.997 1.00 94.19 90 SER A N 1
ATOM 719 C CA . SER A 1 90 ? 2.562 -1.467 -5.854 1.00 94.19 90 SER A CA 1
ATOM 720 C C . SER A 1 90 ? 3.919 -1.575 -6.548 1.00 94.19 90 SER A C 1
ATOM 722 O O . SER A 1 90 ? 3.994 -1.349 -7.755 1.00 94.19 90 SER A O 1
ATOM 724 N N . ASN A 1 91 ? 4.955 -2.007 -5.822 1.00 95.25 91 ASN A N 1
ATOM 725 C CA . ASN A 1 91 ? 6.289 -2.228 -6.382 1.00 95.25 91 ASN A CA 1
ATOM 726 C C . ASN A 1 91 ? 6.267 -3.328 -7.456 1.00 95.25 91 ASN A C 1
ATOM 728 O O . ASN A 1 91 ? 6.749 -3.117 -8.562 1.00 95.25 91 ASN A O 1
ATOM 732 N N . ILE A 1 92 ? 5.612 -4.463 -7.186 1.00 95.81 92 ILE A N 1
ATOM 733 C CA . ILE A 1 92 ? 5.474 -5.557 -8.164 1.00 95.81 92 ILE A CA 1
ATOM 734 C C . ILE A 1 92 ? 4.732 -5.088 -9.426 1.00 95.81 92 ILE A C 1
ATOM 736 O O . ILE A 1 92 ? 5.108 -5.445 -10.547 1.00 95.81 92 ILE A O 1
ATOM 740 N N . ALA A 1 93 ? 3.671 -4.291 -9.271 1.00 95.38 93 ALA A N 1
ATOM 741 C CA . ALA A 1 93 ? 2.948 -3.729 -10.408 1.00 95.38 93 ALA A CA 1
ATOM 742 C C . ALA A 1 93 ? 3.840 -2.794 -11.238 1.00 95.38 93 ALA A C 1
ATOM 744 O O . ALA A 1 93 ? 3.809 -2.849 -12.472 1.00 95.38 93 ALA A O 1
ATOM 745 N N . GLU A 1 94 ? 4.649 -1.965 -10.577 1.00 94.88 94 GLU A N 1
ATOM 746 C CA . GLU A 1 94 ? 5.596 -1.072 -11.236 1.00 94.88 94 GLU A CA 1
ATOM 747 C C . GLU A 1 94 ? 6.676 -1.847 -11.997 1.00 94.88 94 GLU A C 1
ATOM 749 O O . GLU A 1 94 ? 6.877 -1.577 -13.183 1.00 94.88 94 GLU A O 1
ATOM 754 N N . ASP A 1 95 ? 7.290 -2.854 -11.376 1.00 94.19 95 ASP A N 1
ATOM 755 C CA . ASP A 1 95 ? 8.291 -3.723 -12.004 1.00 94.19 95 ASP A CA 1
ATOM 756 C C . ASP A 1 95 ? 7.716 -4.435 -13.233 1.00 94.19 95 ASP A C 1
ATOM 758 O O . ASP A 1 95 ? 8.333 -4.497 -14.304 1.00 94.19 95 ASP A O 1
ATOM 762 N N . ARG A 1 96 ? 6.476 -4.929 -13.132 1.00 93.88 96 ARG A N 1
ATOM 763 C CA . ARG A 1 96 ? 5.769 -5.529 -14.269 1.00 93.88 96 ARG A CA 1
ATOM 764 C C . ARG A 1 96 ? 5.564 -4.521 -15.397 1.00 93.88 96 ARG A C 1
ATOM 766 O O . ARG A 1 96 ? 5.729 -4.874 -16.567 1.00 93.88 96 ARG A O 1
ATOM 773 N N . ASP A 1 97 ? 5.220 -3.274 -15.081 1.00 92.56 97 ASP A N 1
ATOM 774 C CA . ASP A 1 97 ? 5.069 -2.230 -16.093 1.00 92.56 97 ASP A CA 1
ATOM 775 C C . ASP A 1 97 ? 6.405 -1.828 -16.723 1.00 92.56 97 ASP A C 1
ATOM 777 O O . ASP A 1 97 ? 6.488 -1.675 -17.943 1.00 92.56 97 ASP A O 1
ATOM 781 N N . GLN A 1 98 ? 7.467 -1.727 -15.921 1.00 90.38 98 GLN A N 1
ATOM 782 C CA . GLN A 1 98 ? 8.831 -1.507 -16.397 1.00 90.38 98 GLN A CA 1
ATOM 783 C C . GLN A 1 98 ? 9.249 -2.597 -17.394 1.00 90.38 98 GLN A C 1
ATOM 785 O O . GLN A 1 98 ? 9.688 -2.268 -18.502 1.00 90.38 98 GLN A O 1
ATOM 790 N N . ASN A 1 99 ? 9.005 -3.868 -17.064 1.00 90.94 99 ASN A N 1
ATOM 791 C CA . ASN A 1 99 ? 9.258 -5.011 -17.943 1.00 90.94 99 ASN A CA 1
ATOM 792 C C . ASN A 1 99 ? 8.438 -4.945 -19.243 1.00 90.94 99 ASN A C 1
ATOM 794 O O . ASN A 1 99 ? 8.976 -5.172 -20.330 1.00 90.94 99 ASN A O 1
ATOM 798 N N . ARG A 1 100 ? 7.147 -4.582 -19.178 1.00 89.44 100 ARG A N 1
ATOM 799 C CA . ARG A 1 100 ? 6.311 -4.383 -20.381 1.00 89.44 100 ARG A CA 1
ATOM 800 C C . ARG A 1 100 ? 6.873 -3.292 -21.293 1.00 89.44 100 ARG A C 1
ATOM 802 O O . ARG A 1 100 ? 6.922 -3.481 -22.509 1.00 89.44 100 ARG A O 1
ATOM 809 N N . ARG A 1 101 ? 7.316 -2.166 -20.725 1.00 87.44 101 ARG A N 1
ATOM 810 C CA . ARG A 1 101 ? 7.924 -1.062 -21.487 1.00 87.44 101 ARG A CA 1
ATOM 811 C C . ARG A 1 101 ? 9.247 -1.477 -22.129 1.00 87.44 101 ARG A C 1
ATOM 813 O O . ARG A 1 101 ? 9.461 -1.170 -23.297 1.00 87.44 101 ARG A O 1
ATOM 820 N N . GLN A 1 102 ? 10.101 -2.204 -21.405 1.00 85.69 102 GLN A N 1
ATOM 821 C CA . GLN A 1 102 ? 11.361 -2.731 -21.942 1.00 85.69 102 GLN A CA 1
ATOM 822 C C . GLN A 1 102 ? 11.132 -3.700 -23.107 1.00 85.69 102 GLN A C 1
ATOM 824 O O . GLN A 1 102 ? 11.764 -3.548 -24.148 1.00 85.69 102 GLN A O 1
ATOM 829 N N . ARG A 1 103 ? 10.188 -4.642 -22.974 1.00 86.75 103 ARG A N 1
ATOM 830 C CA . ARG A 1 103 ? 9.850 -5.585 -24.054 1.00 86.75 103 ARG A CA 1
ATOM 831 C C . ARG A 1 103 ? 9.313 -4.882 -25.294 1.00 86.75 103 ARG A C 1
ATOM 833 O O . ARG A 1 103 ? 9.748 -5.194 -26.394 1.00 86.75 103 ARG A O 1
ATOM 840 N N . ARG A 1 104 ? 8.399 -3.917 -25.128 1.00 86.50 104 ARG A N 1
ATOM 841 C CA . ARG A 1 104 ? 7.896 -3.113 -26.254 1.00 86.50 104 ARG A CA 1
ATOM 842 C C . ARG A 1 104 ? 9.036 -2.396 -26.968 1.00 86.50 104 ARG A C 1
ATOM 844 O O . ARG A 1 104 ? 9.128 -2.511 -28.178 1.00 86.50 104 ARG A O 1
ATOM 851 N N . TYR A 1 105 ? 9.917 -1.740 -26.215 1.00 82.12 105 TYR A N 1
ATOM 852 C CA . TYR A 1 105 ? 11.077 -1.044 -26.768 1.00 82.12 105 TYR A CA 1
ATOM 853 C C . TYR A 1 105 ? 11.972 -1.975 -27.594 1.00 82.12 105 TYR A C 1
ATOM 855 O O . TYR A 1 105 ? 12.283 -1.657 -28.735 1.00 82.12 105 TYR A O 1
ATOM 863 N N . ALA A 1 106 ? 12.319 -3.146 -27.052 1.00 81.94 106 ALA A N 1
ATOM 864 C CA . ALA A 1 106 ? 13.155 -4.132 -27.740 1.00 81.94 106 ALA A CA 1
ATOM 865 C C . ALA A 1 106 ? 12.534 -4.664 -29.046 1.00 81.94 106 ALA A C 1
ATOM 867 O O . ALA A 1 106 ? 13.262 -5.085 -29.937 1.00 81.94 106 ALA A O 1
ATOM 868 N N . LEU A 1 107 ? 11.201 -4.657 -29.160 1.00 82.94 107 LEU A N 1
ATOM 869 C CA . LEU A 1 107 ? 10.484 -5.103 -30.357 1.00 82.94 107 LEU A CA 1
ATOM 870 C C . LEU A 1 107 ? 10.282 -3.991 -31.396 1.00 82.94 107 LEU A C 1
ATOM 872 O O . LEU A 1 107 ? 10.116 -4.298 -32.572 1.00 82.94 107 LEU A O 1
ATOM 876 N N . THR A 1 108 ? 10.238 -2.719 -30.984 1.00 80.94 108 THR A N 1
ATOM 877 C CA . THR A 1 108 ? 9.868 -1.600 -31.870 1.00 80.94 108 THR A CA 1
ATOM 878 C C . THR A 1 108 ? 11.016 -0.668 -32.231 1.00 80.94 108 THR A C 1
ATOM 880 O O . THR A 1 108 ? 10.918 0.030 -33.236 1.00 80.94 108 THR A O 1
ATOM 883 N N . GLU A 1 109 ? 12.077 -0.602 -31.426 1.00 73.62 109 GLU A N 1
ATOM 884 C CA . GLU A 1 109 ? 13.178 0.336 -31.643 1.00 73.62 109 GLU A CA 1
ATOM 885 C C . GLU A 1 109 ? 14.492 -0.378 -31.952 1.00 73.62 109 GLU A C 1
ATOM 887 O O . GLU A 1 109 ? 14.925 -1.282 -31.244 1.00 73.62 109 GLU A O 1
ATOM 892 N N . THR A 1 110 ? 15.155 0.084 -33.010 1.00 68.69 110 THR A N 1
ATOM 893 C CA . THR A 1 110 ? 16.485 -0.373 -33.433 1.00 68.69 110 THR A CA 1
ATOM 894 C C . THR A 1 110 ? 17.625 0.399 -32.771 1.00 68.69 110 THR A C 1
ATOM 896 O O . THR A 1 110 ? 18.769 -0.042 -32.829 1.00 68.69 110 THR A O 1
ATOM 899 N N . LYS A 1 111 ? 17.342 1.547 -32.142 1.00 77.69 111 LYS A N 1
ATOM 900 C CA . LYS A 1 111 ? 18.352 2.344 -31.433 1.00 77.69 111 LYS A CA 1
ATOM 901 C C . LYS A 1 111 ? 18.493 1.867 -29.987 1.00 77.69 111 LYS A C 1
ATOM 903 O O . LYS A 1 111 ? 17.488 1.517 -29.370 1.00 77.69 111 LYS A O 1
ATOM 908 N N . PRO A 1 112 ? 19.700 1.880 -29.400 1.0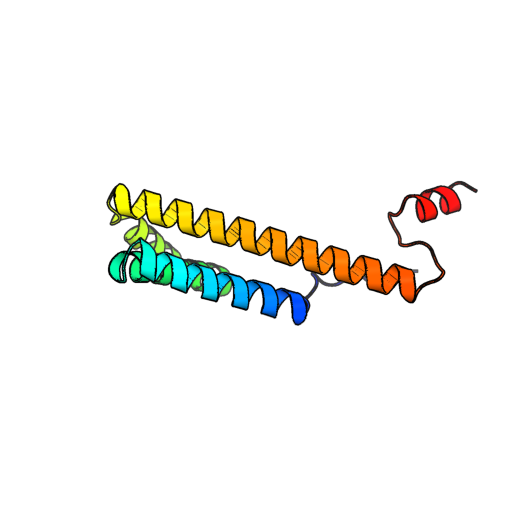0 76.06 112 PRO A N 1
ATOM 909 C CA . PRO A 1 112 ? 19.855 1.487 -28.010 1.00 76.06 112 PRO A CA 1
ATOM 910 C C . PRO A 1 112 ? 19.225 2.507 -27.069 1.00 76.06 112 PRO A C 1
ATOM 912 O O . PRO A 1 112 ? 19.394 3.722 -27.213 1.00 76.06 112 PRO A O 1
ATOM 915 N N . ARG A 1 113 ? 18.545 2.001 -26.040 1.00 77.00 113 ARG A N 1
ATOM 916 C CA . ARG A 1 113 ? 17.885 2.841 -25.042 1.00 77.00 113 ARG A CA 1
ATOM 917 C C . ARG A 1 113 ? 18.915 3.664 -24.271 1.00 77.00 113 ARG A C 1
ATOM 919 O O . ARG A 1 113 ? 19.884 3.105 -23.756 1.00 77.00 113 ARG A O 1
ATOM 926 N N . ARG A 1 114 ? 18.672 4.965 -24.095 1.00 75.38 114 ARG A N 1
ATOM 927 C CA . ARG A 1 114 ? 19.482 5.814 -23.202 1.00 75.38 114 ARG A CA 1
ATOM 928 C C . ARG A 1 114 ? 19.602 5.185 -21.808 1.00 75.38 114 ARG A C 1
ATOM 930 O O . ARG A 1 114 ? 18.594 4.780 -21.231 1.00 75.38 114 ARG A O 1
ATOM 937 N N . GLY A 1 115 ? 20.830 5.096 -21.296 1.00 77.00 115 GLY A N 1
ATOM 938 C CA . GLY A 1 115 ? 21.155 4.438 -20.023 1.00 77.00 115 GLY A CA 1
ATOM 939 C C . GLY A 1 115 ? 21.310 2.911 -20.088 1.00 77.00 115 GLY A C 1
ATOM 940 O O . GLY A 1 115 ? 21.575 2.296 -19.062 1.00 77.00 115 GLY A O 1
ATOM 941 N N . SER A 1 116 ? 21.154 2.282 -21.260 1.00 83.12 116 SER A N 1
ATOM 942 C CA . SER A 1 116 ? 21.509 0.868 -21.454 1.00 83.12 116 SER A CA 1
ATOM 943 C C . SER A 1 116 ? 23.012 0.688 -21.678 1.00 83.12 116 SER A C 1
ATOM 945 O O . SER A 1 116 ? 23.688 1.603 -22.149 1.00 83.12 116 SER A O 1
ATOM 947 N N . LEU A 1 117 ? 23.520 -0.520 -21.406 1.00 83.69 117 LEU A N 1
ATOM 948 C CA . LEU A 1 117 ? 24.916 -0.880 -21.667 1.00 83.69 117 LEU A CA 1
ATOM 949 C C . LEU A 1 117 ? 25.298 -0.655 -23.138 1.00 83.69 117 LEU A C 1
ATOM 951 O O . LEU A 1 117 ? 26.327 -0.052 -23.418 1.00 83.69 117 LEU A O 1
ATOM 955 N N . GLN A 1 118 ? 24.437 -1.066 -24.072 1.00 82.44 118 GLN A N 1
ATOM 956 C CA . GLN A 1 118 ? 24.659 -0.875 -25.507 1.00 82.44 118 GLN A CA 1
ATOM 957 C C . GLN A 1 118 ? 24.778 0.614 -25.877 1.00 82.44 118 GLN A C 1
ATOM 959 O O . GLN A 1 118 ? 25.667 0.989 -26.634 1.00 82.44 118 GLN A O 1
ATOM 964 N N . HIS A 1 119 ? 23.936 1.478 -25.299 1.00 85.81 119 HIS A N 1
ATOM 965 C CA . HIS A 1 119 ? 24.035 2.925 -25.512 1.00 85.81 119 HIS A CA 1
ATOM 966 C C . HIS A 1 119 ? 25.341 3.509 -24.962 1.00 85.81 119 HIS A C 1
ATOM 968 O O . HIS A 1 119 ? 25.939 4.374 -25.592 1.00 85.81 119 HIS A O 1
ATOM 974 N N . ALA A 1 120 ? 25.789 3.037 -23.795 1.00 88.12 120 ALA A N 1
ATOM 975 C CA . ALA A 1 120 ? 27.052 3.472 -23.206 1.00 88.12 120 ALA A CA 1
ATOM 976 C C . ALA A 1 120 ? 28.258 3.040 -24.057 1.00 88.12 120 ALA A C 1
ATOM 978 O O . ALA A 1 120 ? 29.166 3.835 -24.261 1.00 88.12 120 ALA A O 1
ATOM 979 N N . ILE A 1 121 ? 28.241 1.819 -24.604 1.00 90.94 121 ILE A N 1
ATOM 980 C CA . ILE A 1 121 ? 29.291 1.327 -25.509 1.00 90.94 121 ILE A CA 1
ATOM 981 C C . ILE A 1 121 ? 29.344 2.160 -26.798 1.00 90.94 121 ILE A C 1
ATOM 983 O O . ILE A 1 121 ? 30.430 2.486 -27.263 1.00 90.94 121 ILE A O 1
ATOM 987 N N . GLU A 1 122 ? 28.197 2.536 -27.368 1.00 89.69 122 GLU A N 1
ATOM 988 C CA . GLU A 1 122 ? 28.152 3.384 -28.569 1.00 89.69 122 GLU A CA 1
ATOM 989 C C . GLU A 1 122 ? 28.624 4.821 -28.325 1.00 89.69 122 GLU A C 1
ATOM 991 O O . GLU A 1 122 ? 29.160 5.429 -29.241 1.00 89.69 122 GLU A O 1
ATOM 996 N N . LEU A 1 123 ? 28.463 5.359 -27.111 1.00 88.56 123 LEU A N 1
ATOM 997 C CA . LEU A 1 123 ? 28.989 6.681 -26.742 1.00 88.56 123 LEU A CA 1
ATOM 998 C C . LEU A 1 123 ? 30.514 6.710 -26.568 1.00 88.56 123 LEU A C 1
ATOM 1000 O O . LEU A 1 123 ? 31.096 7.792 -26.556 1.00 88.56 123 LEU A O 1
ATOM 1004 N N . LEU A 1 124 ? 31.140 5.549 -26.363 1.00 86.31 124 LEU A N 1
ATOM 1005 C CA . LEU A 1 124 ? 32.581 5.411 -26.135 1.00 86.31 124 LEU A CA 1
ATOM 1006 C C . LEU A 1 124 ? 33.366 5.048 -27.408 1.00 86.31 124 LEU A C 1
ATOM 1008 O O . LEU A 1 124 ? 34.591 4.951 -27.344 1.00 86.31 124 LEU A O 1
ATOM 1012 N N . LYS A 1 125 ? 32.676 4.817 -28.530 1.00 64.06 125 LYS A N 1
ATOM 1013 C CA . LYS A 1 125 ? 33.278 4.671 -29.862 1.00 64.06 125 LYS A CA 1
ATOM 1014 C C . LYS A 1 125 ? 33.394 6.026 -30.546 1.00 64.06 125 LYS A C 1
ATOM 1016 O O . LYS A 1 125 ? 34.400 6.202 -31.264 1.00 64.06 125 LYS A O 1
#

Sequence (125 aa):
MNVPASRPAELSSHLRNDIRLLGKTLGEVIRECEGKAIYNTIEKLRRAAVAFRREGKLKDSELLEKQIKNLNEQEATSVIRAFTYFLHLSNIAEDRDQNRRQRRYALTETKPRRGSLQHAIELLK

Foldseek 3Di:
DDDDDPDPDPQPPQLVVQLVVQLVVLLVVCCVPVNDVLSVLLVVLVVLVVCCVVPVDPVSVVVNVVSQVPDDPVSNVSNVVSVVSSVVSSVVSVVVVVVVVVVVCVVPDPDDDPPDPVVVVVVVD

Radius of gyration: 20.48 Å; chains: 1; bounding box: 48×34×53 Å

Secondary structure (DSSP, 8-state):
--PPPP-S----HHHHHHHHHHHHHHHHHHHHHSHHHHHHHHHHHHHHHHHHHHH--HHHHHHHHHHHHT--HHHHHHHHHHHHHHHHHHHHHHHHHHHHHHHHHHHH--SPPTTSHHHHHHHT-